Protein AF-A0A951LEP6-F1 (afdb_monomer_lite)

Structure (mmCIF, N/CA/C/O backbone):
data_AF-A0A951LEP6-F1
#
_entry.id   AF-A0A951LEP6-F1
#
loop_
_atom_site.group_PDB
_atom_site.id
_atom_site.type_symbol
_atom_site.label_atom_id
_atom_site.label_alt_id
_atom_site.label_comp_id
_atom_site.label_asym_id
_atom_site.label_entity_id
_atom_site.label_seq_id
_atom_site.pdbx_PDB_ins_code
_atom_site.Cartn_x
_atom_site.Cartn_y
_atom_site.Cartn_z
_atom_site.occupancy
_atom_site.B_iso_or_equiv
_atom_site.auth_seq_id
_atom_site.auth_comp_id
_atom_site.auth_asym_id
_atom_site.auth_atom_id
_atom_site.pdbx_PDB_model_num
ATOM 1 N N . MET A 1 1 ? -7.200 -1.752 -20.574 1.00 57.59 1 MET A N 1
ATOM 2 C CA . MET A 1 1 ? -7.277 -0.598 -19.655 1.00 57.59 1 MET A CA 1
ATOM 3 C C . MET A 1 1 ? -6.198 0.386 -20.087 1.00 57.59 1 MET A C 1
ATOM 5 O O . MET A 1 1 ? -5.139 -0.104 -20.465 1.00 57.59 1 MET A O 1
ATOM 9 N N . PRO A 1 2 ? -6.451 1.703 -20.174 1.00 60.91 2 PRO A N 1
ATOM 10 C CA . PRO A 1 2 ? -5.389 2.661 -20.482 1.00 60.91 2 PRO A CA 1
ATOM 11 C C . PRO A 1 2 ? -4.333 2.677 -19.358 1.00 60.91 2 PRO A C 1
ATOM 13 O O . PRO A 1 2 ? -4.680 2.357 -18.219 1.00 60.91 2 PRO A O 1
ATOM 16 N N . PRO A 1 3 ? -3.065 3.012 -19.661 1.00 64.25 3 PRO A N 1
ATOM 17 C CA . PRO A 1 3 ? -2.024 3.134 -18.645 1.00 64.25 3 PRO A CA 1
ATOM 18 C C . PRO A 1 3 ? -2.342 4.284 -17.671 1.00 64.25 3 PRO A C 1
ATOM 20 O O . PRO A 1 3 ? -2.915 5.294 -18.106 1.00 64.25 3 PRO A O 1
ATOM 23 N N . PRO A 1 4 ? -1.975 4.151 -16.382 1.00 72.12 4 PRO A N 1
ATOM 24 C CA . PRO A 1 4 ? -2.249 5.166 -15.370 1.00 72.12 4 PRO A CA 1
ATOM 25 C C . PRO A 1 4 ? -1.572 6.495 -15.725 1.00 72.12 4 PRO A C 1
ATOM 27 O O . PRO A 1 4 ? -0.408 6.530 -16.116 1.00 72.12 4 PRO A O 1
ATOM 30 N N . GLN A 1 5 ? -2.313 7.594 -15.598 1.00 76.19 5 GLN A N 1
ATOM 31 C CA . GLN A 1 5 ? -1.864 8.949 -15.940 1.00 76.19 5 GLN A CA 1
ATOM 32 C C . GLN A 1 5 ? -1.369 9.735 -14.717 1.00 76.19 5 GLN A C 1
ATOM 34 O O . GLN A 1 5 ? -0.787 10.810 -14.858 1.00 76.19 5 GLN A O 1
ATOM 39 N N . ASN A 1 6 ? -1.636 9.241 -13.504 1.00 79.75 6 ASN A N 1
ATOM 40 C CA . ASN A 1 6 ? -1.258 9.877 -12.243 1.00 79.75 6 ASN A CA 1
ATOM 41 C C . ASN A 1 6 ? -1.096 8.843 -11.111 1.00 79.75 6 ASN A C 1
ATOM 43 O O . ASN A 1 6 ? -1.504 7.690 -11.240 1.00 79.75 6 ASN A O 1
ATOM 47 N N . MET A 1 7 ? -0.522 9.279 -9.982 1.00 79.88 7 MET A N 1
ATOM 48 C CA . MET A 1 7 ? -0.243 8.430 -8.813 1.00 79.88 7 MET A CA 1
ATOM 49 C C . MET A 1 7 ? -1.488 7.720 -8.268 1.00 79.88 7 MET A C 1
ATOM 51 O O . MET A 1 7 ? -1.407 6.560 -7.880 1.00 79.88 7 MET A O 1
ATOM 55 N N . ARG A 1 8 ? -2.646 8.390 -8.247 1.00 82.38 8 ARG A N 1
ATOM 56 C CA . ARG A 1 8 ? -3.890 7.772 -7.772 1.00 82.38 8 ARG A CA 1
ATOM 57 C C . ARG A 1 8 ? -4.312 6.631 -8.688 1.00 82.38 8 ARG A C 1
ATOM 59 O O . ARG A 1 8 ? -4.572 5.541 -8.196 1.00 82.38 8 ARG A O 1
ATOM 66 N N . GLU A 1 9 ? -4.363 6.878 -9.994 1.00 81.25 9 GLU A N 1
ATOM 67 C CA . GLU A 1 9 ? -4.714 5.848 -10.974 1.00 81.25 9 GLU A CA 1
ATOM 68 C C . GLU A 1 9 ? -3.748 4.672 -10.911 1.00 81.25 9 GLU A C 1
A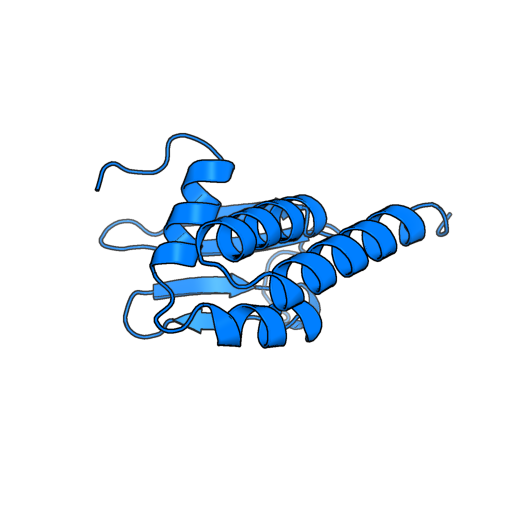TOM 70 O O . GLU A 1 9 ? -4.191 3.539 -10.995 1.00 81.25 9 GLU A O 1
ATOM 75 N N . LEU A 1 10 ? -2.454 4.925 -10.713 1.00 76.88 10 LEU A N 1
ATOM 76 C CA . LEU A 1 10 ? -1.448 3.881 -10.542 1.00 76.88 10 LEU A CA 1
ATOM 77 C C . LEU A 1 10 ? -1.743 3.001 -9.322 1.00 76.88 10 LEU A C 1
ATOM 79 O O . LEU A 1 10 ? -1.769 1.780 -9.438 1.00 76.88 10 LEU A O 1
ATOM 83 N N . VAL A 1 11 ? -1.977 3.616 -8.163 1.00 79.56 11 VAL A N 1
ATOM 84 C CA . VAL A 1 11 ? -2.260 2.887 -6.921 1.00 79.56 11 VAL A CA 1
ATOM 85 C C . VAL A 1 11 ? -3.558 2.093 -7.063 1.00 79.56 11 VAL A C 1
ATOM 87 O O . VAL A 1 11 ? -3.589 0.911 -6.744 1.00 79.56 11 VAL A O 1
ATOM 90 N N . GLU A 1 12 ? -4.615 2.696 -7.612 1.00 82.38 12 GLU A N 1
ATOM 91 C CA . GLU A 1 12 ? -5.875 1.996 -7.894 1.00 82.38 12 GLU A CA 1
ATOM 92 C C . GLU A 1 12 ? -5.688 0.861 -8.920 1.00 82.38 12 GLU A C 1
ATOM 94 O O . GLU A 1 12 ? -6.314 -0.190 -8.786 1.00 82.38 12 GLU A O 1
ATOM 99 N N . TYR A 1 13 ? -4.808 1.039 -9.910 1.00 79.31 13 TYR A N 1
ATOM 100 C CA . TYR A 1 13 ? -4.475 0.034 -10.923 1.00 79.31 13 TYR A CA 1
ATOM 101 C C . TYR A 1 13 ? -3.779 -1.179 -10.297 1.00 79.31 13 TYR A C 1
ATOM 103 O O . TYR A 1 13 ? -4.192 -2.312 -10.543 1.00 79.31 13 TYR A O 1
ATOM 111 N N . VAL A 1 14 ? -2.753 -0.948 -9.470 1.00 77.31 14 VAL A N 1
ATOM 112 C CA . VAL A 1 14 ? -2.042 -1.998 -8.722 1.00 77.31 14 VAL A CA 1
ATOM 113 C C . VAL A 1 14 ? -3.003 -2.688 -7.753 1.00 77.31 14 VAL A C 1
ATOM 115 O O . VAL A 1 14 ? -3.060 -3.916 -7.725 1.00 77.31 14 VAL A O 1
ATOM 118 N N . ILE A 1 15 ? -3.841 -1.919 -7.044 1.00 79.88 15 ILE A N 1
ATOM 119 C CA . ILE A 1 15 ? -4.832 -2.482 -6.124 1.00 79.88 15 ILE A CA 1
ATOM 120 C C . ILE A 1 15 ? -5.848 -3.369 -6.840 1.00 79.88 15 ILE A C 1
ATOM 122 O O . ILE A 1 15 ? -6.193 -4.445 -6.354 1.00 79.88 15 ILE A O 1
ATOM 126 N N . GLY A 1 16 ? -6.315 -2.938 -8.010 1.00 75.31 16 GLY A N 1
ATOM 127 C CA . GLY A 1 16 ? -7.257 -3.699 -8.823 1.00 75.31 16 GLY A CA 1
ATOM 128 C C . GLY A 1 16 ? -6.691 -5.017 -9.355 1.00 75.31 16 GLY A C 1
ATOM 129 O O . GLY A 1 16 ? -7.469 -5.902 -9.707 1.00 75.31 16 GLY A O 1
ATOM 130 N N . ALA A 1 17 ? -5.364 -5.169 -9.402 1.00 74.69 17 ALA A N 1
ATOM 131 C CA . ALA A 1 17 ? -4.711 -6.412 -9.798 1.00 74.69 17 ALA A CA 1
ATOM 132 C C . ALA A 1 17 ? -4.711 -7.466 -8.676 1.00 74.69 17 ALA A C 1
ATOM 134 O O . ALA A 1 17 ? -4.436 -8.633 -8.944 1.00 74.69 17 ALA A O 1
ATOM 135 N N . TRP A 1 18 ? -5.025 -7.096 -7.431 1.00 76.88 18 TRP A N 1
ATOM 136 C CA . TRP A 1 18 ? -5.054 -8.017 -6.297 1.00 76.88 18 TRP A CA 1
ATOM 137 C C . TRP A 1 18 ? -6.363 -8.811 -6.224 1.00 76.88 18 TRP A C 1
ATOM 139 O O . TRP A 1 18 ? -7.463 -8.265 -6.289 1.00 76.88 18 TRP A O 1
ATOM 149 N N . SER A 1 19 ? -6.245 -10.133 -6.073 1.00 69.06 19 SER A N 1
ATOM 150 C CA . SER A 1 19 ? -7.377 -11.066 -6.154 1.00 69.06 19 SER A CA 1
ATOM 151 C C . SER A 1 19 ? -8.355 -10.943 -4.979 1.00 69.06 19 SER A C 1
ATOM 153 O O . SER A 1 19 ? -9.543 -11.239 -5.134 1.00 69.06 19 SER A O 1
ATOM 155 N N . ARG A 1 20 ? -7.883 -10.508 -3.801 1.00 78.38 20 ARG A N 1
ATOM 156 C CA . ARG A 1 20 ? -8.688 -10.399 -2.575 1.00 78.38 20 ARG A CA 1
ATOM 157 C C . ARG A 1 20 ? -8.359 -9.120 -1.813 1.00 78.38 20 ARG A C 1
ATOM 159 O O . ARG A 1 20 ? -7.424 -9.072 -1.024 1.00 78.38 20 ARG A O 1
ATOM 166 N N . LEU A 1 21 ? -9.196 -8.097 -1.997 1.00 79.25 21 LEU A N 1
ATOM 167 C CA . LEU A 1 21 ? -9.019 -6.787 -1.358 1.00 79.25 21 LEU A CA 1
ATOM 168 C C . LEU A 1 21 ? -8.893 -6.862 0.173 1.00 79.25 21 LEU A C 1
ATOM 170 O O . LEU A 1 21 ? -8.153 -6.083 0.756 1.00 79.25 21 LEU A O 1
ATOM 174 N N . SER A 1 22 ? -9.579 -7.797 0.834 1.00 75.12 22 SER A N 1
ATOM 175 C CA . SER A 1 22 ? -9.504 -7.941 2.293 1.00 75.12 22 SER A CA 1
ATOM 176 C C . SER A 1 22 ? -8.110 -8.317 2.801 1.00 75.12 22 SER A C 1
ATOM 178 O O . SER A 1 22 ? -7.733 -7.882 3.881 1.00 75.12 22 SER A O 1
ATOM 180 N N . GLU A 1 23 ? -7.341 -9.093 2.033 1.00 80.06 23 GLU A N 1
ATOM 181 C CA . GLU A 1 23 ? -5.999 -9.535 2.445 1.00 80.06 23 GLU A CA 1
ATOM 182 C C . GLU A 1 23 ? -5.008 -8.361 2.452 1.00 80.06 23 GLU A C 1
ATOM 184 O O . GLU A 1 23 ? -4.080 -8.320 3.251 1.00 80.06 23 GLU A O 1
ATOM 189 N N . LEU A 1 24 ? -5.258 -7.330 1.641 1.00 80.31 24 LEU A N 1
ATOM 190 C CA . LEU A 1 24 ? -4.416 -6.133 1.573 1.00 80.31 24 LEU A CA 1
ATOM 191 C C . LEU A 1 24 ? -4.399 -5.325 2.861 1.00 80.31 24 LEU A C 1
ATOM 193 O O . LEU A 1 24 ? -3.405 -4.663 3.144 1.00 80.31 24 LEU A O 1
ATOM 197 N N . ALA A 1 25 ? -5.486 -5.364 3.632 1.00 80.75 25 ALA A N 1
ATOM 198 C CA . ALA A 1 25 ? -5.522 -4.704 4.928 1.00 80.75 25 ALA A CA 1
ATOM 199 C C . ALA A 1 25 ? -4.511 -5.352 5.885 1.00 80.75 25 ALA A C 1
ATOM 201 O O . ALA A 1 25 ? -3.795 -4.642 6.586 1.00 80.75 25 ALA A O 1
ATOM 202 N N . GLU A 1 26 ? -4.400 -6.682 5.858 1.00 83.31 26 GLU A N 1
ATOM 203 C CA . GLU A 1 26 ? -3.453 -7.433 6.685 1.00 83.31 26 GLU A CA 1
ATOM 204 C C . GLU A 1 26 ? -2.005 -7.126 6.280 1.00 83.31 26 GLU A C 1
ATOM 206 O O . GLU A 1 26 ? -1.187 -6.811 7.143 1.00 83.31 26 GLU A O 1
ATOM 211 N N . PHE A 1 27 ? -1.697 -7.112 4.977 1.00 82.81 27 PHE A N 1
ATOM 212 C CA . PHE A 1 27 ? -0.356 -6.761 4.487 1.00 82.81 27 PHE A CA 1
ATOM 213 C C . PHE A 1 27 ? 0.027 -5.313 4.803 1.00 82.81 27 PHE A C 1
ATOM 215 O O . PHE A 1 27 ? 1.134 -5.054 5.279 1.00 82.81 27 PHE A O 1
ATOM 222 N N . ALA A 1 28 ? -0.904 -4.373 4.616 1.00 83.25 28 ALA A N 1
ATOM 223 C CA . ALA A 1 28 ? -0.671 -2.969 4.925 1.00 83.25 28 ALA A CA 1
ATOM 224 C C . ALA A 1 28 ? -0.442 -2.737 6.428 1.00 83.25 28 ALA A C 1
ATOM 226 O O . ALA A 1 28 ? 0.439 -1.964 6.800 1.00 83.25 28 ALA A O 1
ATOM 227 N N . GLN A 1 29 ? -1.178 -3.435 7.301 1.00 83.12 29 GLN A N 1
ATOM 228 C CA . GLN A 1 29 ? -0.937 -3.392 8.748 1.00 83.12 29 GLN A CA 1
ATOM 229 C C . GLN A 1 29 ? 0.400 -4.020 9.137 1.00 83.12 29 GLN A C 1
ATOM 231 O O . GLN A 1 29 ? 1.085 -3.512 10.025 1.00 83.12 29 GLN A O 1
ATOM 236 N N . ALA A 1 30 ? 0.769 -5.118 8.480 1.00 84.62 30 ALA A N 1
ATOM 237 C CA . ALA A 1 30 ? 2.026 -5.806 8.722 1.00 84.62 30 ALA A CA 1
ATOM 238 C C . ALA A 1 30 ? 3.240 -5.017 8.199 1.00 84.62 30 ALA A C 1
ATOM 240 O O . ALA A 1 30 ? 4.360 -5.324 8.596 1.00 84.62 30 ALA A O 1
ATOM 241 N N . ARG A 1 31 ? 3.022 -3.992 7.354 1.00 82.50 31 ARG A N 1
ATOM 242 C CA . ARG A 1 31 ? 4.066 -3.215 6.659 1.00 82.50 31 ARG A CA 1
ATOM 243 C C . ARG A 1 31 ? 5.066 -4.126 5.950 1.00 82.50 31 ARG A C 1
ATOM 245 O O . ARG A 1 31 ? 6.273 -3.906 6.014 1.00 82.50 31 ARG A O 1
ATOM 252 N N . HIS A 1 32 ? 4.522 -5.157 5.313 1.00 80.50 32 HIS A N 1
ATOM 253 C CA . HIS A 1 32 ? 5.274 -6.134 4.550 1.00 80.50 32 HIS A CA 1
ATOM 254 C C . HIS A 1 32 ? 4.853 -6.104 3.090 1.00 80.50 32 HIS A C 1
ATOM 256 O O . HIS A 1 32 ? 3.691 -5.858 2.751 1.00 80.50 32 HIS A O 1
ATOM 262 N N . GLY A 1 33 ? 5.831 -6.363 2.234 1.00 75.06 33 GLY A N 1
ATOM 263 C CA . GLY A 1 33 ? 5.675 -6.444 0.804 1.00 75.06 33 GLY A CA 1
ATOM 264 C C . GLY A 1 33 ? 4.656 -7.510 0.437 1.00 75.06 33 GLY A C 1
ATOM 265 O O . GLY A 1 33 ? 4.570 -8.574 1.056 1.00 75.06 33 GLY A O 1
ATOM 266 N N . TYR A 1 34 ? 3.872 -7.202 -0.585 1.00 73.12 34 TYR A N 1
ATOM 267 C CA . TYR A 1 34 ? 2.900 -8.127 -1.135 1.00 73.12 34 TYR A CA 1
ATOM 268 C C . TYR A 1 34 ? 3.026 -8.135 -2.647 1.00 73.12 34 TYR A C 1
ATOM 270 O O . TYR A 1 34 ? 2.903 -7.099 -3.303 1.00 73.12 34 TYR A O 1
ATOM 278 N N . GLU A 1 35 ? 3.269 -9.322 -3.185 1.00 73.81 35 GLU A N 1
ATOM 279 C CA . GLU A 1 35 ? 3.383 -9.573 -4.610 1.00 73.81 35 GLU A CA 1
ATOM 280 C C . GLU A 1 35 ? 2.192 -10.414 -5.060 1.00 73.81 35 GLU A C 1
ATOM 282 O O . GLU A 1 35 ? 1.913 -11.476 -4.502 1.00 73.81 35 GLU A O 1
ATOM 287 N N . ASN A 1 36 ? 1.514 -9.968 -6.116 1.00 66.38 36 ASN A N 1
ATOM 288 C CA . ASN A 1 36 ? 0.664 -10.850 -6.892 1.00 66.38 36 ASN A CA 1
ATOM 289 C C . ASN A 1 36 ? 1.475 -11.491 -8.015 1.00 66.38 36 ASN A C 1
ATOM 291 O O . ASN A 1 36 ? 1.647 -10.916 -9.095 1.00 66.38 36 ASN A O 1
ATOM 295 N N . SER A 1 37 ? 1.927 -12.712 -7.743 1.00 58.78 37 SER A N 1
ATOM 296 C CA . SER A 1 37 ? 2.779 -13.512 -8.622 1.00 58.78 37 SER A CA 1
ATOM 297 C C . SER A 1 37 ? 2.128 -13.843 -9.971 1.00 58.78 37 SER A C 1
ATOM 299 O O . SER A 1 37 ? 2.836 -14.109 -10.938 1.00 58.78 37 SER A O 1
ATOM 301 N N . ASP A 1 38 ? 0.793 -13.815 -10.064 1.00 59.19 38 ASP A N 1
ATOM 302 C CA . ASP A 1 38 ? 0.075 -14.159 -11.299 1.00 59.19 38 ASP A CA 1
ATOM 303 C C . ASP A 1 38 ? 0.135 -13.044 -12.352 1.00 59.19 38 ASP A C 1
ATOM 305 O O . ASP A 1 38 ? -0.082 -13.285 -13.541 1.00 59.19 38 ASP A O 1
ATOM 309 N N . VAL A 1 39 ? 0.396 -11.808 -11.924 1.00 62.22 39 VAL A N 1
ATOM 310 C CA . VAL A 1 39 ? 0.265 -10.615 -12.771 1.00 62.22 39 VAL A CA 1
ATOM 311 C C . VAL A 1 39 ? 1.456 -9.656 -12.668 1.00 62.22 39 VAL A C 1
ATOM 313 O O . VAL A 1 39 ? 1.524 -8.717 -13.456 1.00 62.22 39 VAL A O 1
ATOM 316 N N . GLY A 1 40 ? 2.406 -9.902 -11.756 1.00 72.81 40 GLY A N 1
ATOM 317 C CA . GLY A 1 40 ? 3.641 -9.121 -11.626 1.00 72.81 40 GLY A CA 1
ATOM 318 C C . GLY A 1 40 ? 3.423 -7.720 -11.051 1.00 72.81 40 GLY A C 1
ATOM 319 O O . GLY A 1 40 ? 4.093 -6.781 -11.472 1.00 72.81 40 GLY A O 1
ATOM 320 N N . TYR A 1 41 ? 2.456 -7.571 -10.139 1.00 81.50 41 TYR A N 1
ATOM 321 C CA . TYR A 1 41 ? 2.146 -6.315 -9.446 1.00 81.50 41 TYR A CA 1
ATOM 322 C C . TYR A 1 41 ? 2.361 -6.468 -7.948 1.00 81.50 41 TYR A C 1
ATOM 324 O O . TYR A 1 41 ? 1.991 -7.494 -7.374 1.00 81.50 41 TYR A O 1
ATOM 332 N N . GLY A 1 42 ? 2.870 -5.428 -7.297 1.00 84.94 42 GLY A N 1
ATOM 333 C CA . GLY A 1 42 ? 3.072 -5.481 -5.861 1.00 84.94 42 GLY A CA 1
ATOM 334 C C . GLY A 1 42 ? 3.479 -4.170 -5.215 1.00 84.94 42 GLY A C 1
ATOM 335 O O . GLY A 1 42 ? 3.584 -3.122 -5.856 1.00 84.94 42 GLY A O 1
ATOM 336 N N . ALA A 1 43 ? 3.685 -4.270 -3.907 1.00 87.06 43 ALA A N 1
ATOM 337 C CA . ALA A 1 43 ? 4.241 -3.223 -3.070 1.00 87.06 43 ALA A CA 1
ATOM 338 C C . ALA A 1 43 ? 5.462 -3.764 -2.318 1.00 87.06 43 ALA A C 1
ATOM 340 O O . ALA A 1 43 ? 5.442 -4.911 -1.871 1.00 87.06 43 ALA A O 1
ATOM 341 N N . ILE A 1 44 ? 6.497 -2.942 -2.157 1.00 88.44 44 ILE A N 1
ATOM 342 C CA . ILE A 1 44 ? 7.689 -3.241 -1.355 1.00 88.44 44 ILE A CA 1
ATOM 343 C C . ILE A 1 44 ? 7.774 -2.206 -0.237 1.00 88.44 44 ILE A C 1
ATOM 345 O O . ILE A 1 44 ? 7.762 -0.997 -0.493 1.00 88.44 44 ILE A O 1
ATOM 349 N N . TYR A 1 45 ? 7.853 -2.686 1.003 1.00 88.62 45 TYR A N 1
ATOM 350 C CA . TYR A 1 45 ? 8.114 -1.853 2.172 1.00 88.62 45 TYR A CA 1
ATOM 351 C C . TYR A 1 45 ? 9.617 -1.807 2.472 1.00 88.62 45 TYR A C 1
ATOM 353 O O . TYR A 1 45 ? 10.347 -2.723 2.092 1.00 88.62 45 TYR A O 1
ATOM 361 N N . PRO A 1 46 ? 10.106 -0.778 3.195 1.00 86.50 46 PRO A N 1
ATOM 362 C CA . PRO A 1 46 ? 11.534 -0.646 3.489 1.00 86.50 46 PRO A CA 1
ATOM 363 C C . PRO A 1 46 ? 12.141 -1.868 4.188 1.00 86.50 46 PRO A C 1
ATOM 365 O O . PRO A 1 46 ? 13.317 -2.162 4.004 1.00 86.50 46 PRO A O 1
ATOM 368 N N . ALA A 1 47 ? 11.341 -2.577 4.989 1.00 83.19 47 ALA A N 1
ATOM 369 C CA . ALA A 1 47 ? 11.773 -3.765 5.717 1.00 83.19 47 ALA A CA 1
ATOM 370 C C . ALA A 1 47 ? 12.027 -4.985 4.815 1.00 83.19 47 ALA A C 1
ATOM 372 O O . ALA A 1 47 ? 12.699 -5.917 5.249 1.00 83.19 47 ALA A O 1
ATOM 373 N N . ASP A 1 48 ? 11.504 -4.979 3.588 1.00 85.38 48 ASP A N 1
ATOM 374 C CA . ASP A 1 48 ? 11.609 -6.098 2.648 1.00 85.38 48 ASP A CA 1
ATOM 375 C C . ASP A 1 48 ? 12.656 -5.860 1.549 1.00 85.38 48 ASP A C 1
ATOM 377 O O . ASP A 1 48 ? 12.863 -6.732 0.702 1.00 85.38 48 ASP A O 1
ATOM 381 N N . LEU A 1 49 ? 13.335 -4.704 1.576 1.00 84.25 49 LEU A N 1
ATOM 382 C CA . LEU A 1 49 ? 14.459 -4.413 0.688 1.00 84.25 49 LEU A CA 1
ATOM 383 C C . LEU A 1 49 ? 15.623 -5.375 0.953 1.00 84.25 49 LEU A C 1
ATOM 385 O O . LEU A 1 49 ? 15.998 -5.649 2.097 1.00 84.25 49 LEU A O 1
ATOM 389 N N . GLN A 1 50 ? 16.221 -5.869 -0.123 1.00 85.06 50 GLN A N 1
ATOM 390 C CA . GLN A 1 50 ? 17.452 -6.643 -0.098 1.00 85.06 50 GLN A CA 1
ATOM 391 C C . GLN A 1 50 ? 18.669 -5.724 0.106 1.00 85.06 50 GLN A C 1
ATOM 393 O O . GLN A 1 50 ? 18.613 -4.533 -0.197 1.00 85.06 50 GLN A O 1
ATOM 398 N N . PRO A 1 51 ? 19.812 -6.253 0.583 1.00 82.06 51 PRO A N 1
ATOM 399 C CA . PRO A 1 51 ? 21.013 -5.447 0.829 1.00 82.06 51 PRO A CA 1
ATOM 400 C C . PRO A 1 51 ? 21.567 -4.702 -0.393 1.00 82.06 51 PRO A C 1
ATOM 402 O O . PRO A 1 51 ? 22.278 -3.714 -0.220 1.00 82.06 51 PRO A O 1
ATOM 405 N N . ASP A 1 52 ? 21.271 -5.195 -1.597 1.00 85.44 52 ASP A N 1
ATOM 406 C CA . ASP A 1 52 ? 21.734 -4.623 -2.865 1.00 85.44 52 ASP A CA 1
ATOM 407 C C . ASP A 1 52 ? 20.707 -3.667 -3.503 1.00 85.44 52 ASP A C 1
ATOM 409 O O . ASP A 1 52 ? 20.996 -3.080 -4.548 1.00 85.44 52 ASP A O 1
ATOM 413 N N . ASP A 1 53 ? 19.527 -3.498 -2.893 1.00 84.94 53 ASP A N 1
ATOM 414 C CA . ASP A 1 53 ? 18.495 -2.594 -3.397 1.00 84.94 53 ASP A CA 1
ATOM 415 C C . ASP A 1 53 ? 18.850 -1.128 -3.117 1.00 84.94 53 ASP A C 1
ATOM 417 O O . ASP A 1 53 ? 19.547 -0.788 -2.152 1.00 84.94 53 ASP A O 1
ATOM 421 N N . GLU A 1 54 ? 18.343 -0.227 -3.962 1.00 84.00 54 GLU A N 1
ATOM 422 C CA . GLU A 1 54 ? 18.498 1.203 -3.718 1.00 84.00 54 GLU A CA 1
ATOM 423 C C . GLU A 1 54 ? 17.783 1.609 -2.417 1.00 84.00 54 GLU A C 1
ATOM 425 O O . GLU A 1 54 ? 16.656 1.179 -2.151 1.00 84.00 54 GLU A O 1
ATOM 430 N N . PRO A 1 55 ? 18.411 2.460 -1.583 1.00 84.75 55 PRO A N 1
ATOM 431 C CA . PRO A 1 55 ? 17.805 2.890 -0.336 1.00 84.75 55 PRO A CA 1
ATOM 432 C C . PRO A 1 55 ? 16.531 3.691 -0.612 1.00 84.75 55 PRO A C 1
ATOM 434 O O . PRO A 1 55 ? 16.549 4.727 -1.279 1.00 84.75 55 PRO A O 1
ATOM 437 N N . MET A 1 56 ? 15.423 3.231 -0.039 1.00 86.62 56 MET A N 1
ATOM 438 C CA . MET A 1 56 ? 14.140 3.914 -0.127 1.00 86.62 56 MET A CA 1
ATOM 439 C C . MET A 1 56 ? 14.048 5.051 0.905 1.00 86.62 56 MET A C 1
ATOM 441 O O . MET A 1 56 ? 14.470 4.867 2.052 1.00 86.62 56 MET A O 1
ATOM 445 N N . PRO A 1 57 ? 13.478 6.220 0.547 1.00 89.19 57 PRO A N 1
ATOM 446 C CA . PRO A 1 57 ? 13.221 7.282 1.510 1.00 89.19 57 PRO A CA 1
ATOM 447 C C . PRO A 1 57 ? 12.351 6.803 2.674 1.00 89.19 57 PRO A C 1
ATOM 449 O O . PRO A 1 57 ? 11.414 6.022 2.498 1.00 89.19 57 PRO A O 1
ATOM 452 N N . GLU A 1 58 ? 12.636 7.309 3.872 1.00 87.12 58 GLU A N 1
ATOM 453 C CA . GLU A 1 58 ? 11.848 6.981 5.057 1.00 87.12 58 GLU A CA 1
ATOM 454 C C . GLU A 1 58 ? 10.367 7.344 4.858 1.00 87.12 58 GLU A C 1
ATOM 456 O O . GLU A 1 58 ? 10.028 8.365 4.256 1.00 87.12 58 GLU A O 1
ATOM 461 N N . GLY A 1 59 ? 9.473 6.475 5.338 1.00 89.56 59 GLY A N 1
ATOM 462 C CA . GLY A 1 59 ? 8.027 6.658 5.198 1.00 89.56 59 GLY A CA 1
ATOM 463 C C . GLY A 1 59 ? 7.514 6.526 3.763 1.00 89.56 59 GLY A C 1
ATOM 464 O O . GLY A 1 59 ? 6.412 6.994 3.469 1.00 89.56 59 GLY A O 1
ATOM 465 N N . SER A 1 60 ? 8.297 5.921 2.869 1.00 92.12 60 SER A N 1
ATOM 466 C CA . SER A 1 60 ? 7.893 5.620 1.496 1.00 92.12 60 SER A CA 1
ATOM 467 C C . SER A 1 60 ? 7.733 4.119 1.272 1.00 92.12 60 SER A C 1
ATOM 469 O O . SER A 1 60 ? 8.261 3.301 2.025 1.00 92.12 60 SER A O 1
ATOM 471 N N . ILE A 1 61 ? 6.984 3.782 0.226 1.00 91.19 61 ILE A N 1
ATOM 472 C CA . ILE A 1 61 ? 6.860 2.433 -0.318 1.00 91.19 61 ILE A CA 1
ATOM 473 C C . ILE A 1 61 ? 7.122 2.470 -1.822 1.00 91.19 61 ILE A C 1
ATOM 475 O O . ILE A 1 61 ? 6.892 3.493 -2.478 1.00 91.19 61 ILE A O 1
ATOM 479 N N . ILE A 1 62 ? 7.535 1.337 -2.377 1.00 90.44 62 ILE A N 1
ATOM 480 C CA . ILE A 1 62 ? 7.620 1.143 -3.821 1.00 90.44 62 ILE A CA 1
ATOM 481 C C . ILE A 1 62 ? 6.373 0.399 -4.285 1.00 90.44 62 ILE A C 1
ATOM 483 O O . ILE A 1 62 ? 6.053 -0.661 -3.758 1.00 90.44 62 ILE A O 1
ATOM 487 N N . LEU A 1 63 ? 5.685 0.937 -5.288 1.00 88.12 63 LEU A N 1
ATOM 488 C CA . LEU A 1 63 ? 4.666 0.223 -6.048 1.00 88.12 63 LEU A CA 1
ATOM 489 C C . LEU A 1 63 ? 5.230 -0.169 -7.404 1.00 88.12 63 LEU A C 1
ATOM 491 O O . LEU A 1 63 ? 5.745 0.687 -8.125 1.00 88.12 63 LEU A O 1
ATOM 495 N N . TYR A 1 64 ? 5.072 -1.433 -7.776 1.00 86.19 64 TYR A N 1
ATOM 496 C CA . TYR A 1 64 ? 5.533 -1.942 -9.060 1.00 86.19 64 TYR A CA 1
ATOM 497 C C . TYR A 1 64 ? 4.454 -2.746 -9.778 1.00 86.19 64 TYR A C 1
ATOM 499 O O . TYR A 1 64 ? 3.478 -3.218 -9.184 1.00 86.19 64 TYR A O 1
ATOM 507 N N . GLY A 1 65 ? 4.617 -2.875 -11.089 1.00 80.38 65 GLY A N 1
ATOM 508 C CA . GLY A 1 65 ? 3.653 -3.551 -11.940 1.00 80.38 65 GLY A CA 1
ATOM 509 C C . GLY A 1 65 ? 4.118 -3.686 -13.376 1.00 80.38 65 GLY A C 1
ATOM 510 O O . GLY A 1 65 ? 4.907 -2.878 -13.857 1.00 80.38 65 GLY A O 1
ATOM 511 N N . GLY A 1 66 ? 3.590 -4.668 -14.104 1.00 71.94 66 GLY A N 1
ATOM 512 C CA . GLY A 1 66 ? 3.838 -4.734 -15.540 1.00 71.94 66 GLY A CA 1
ATOM 513 C C . GLY A 1 66 ? 3.139 -5.876 -16.265 1.00 71.94 66 GLY A C 1
ATOM 514 O O . GLY A 1 66 ? 3.451 -7.041 -16.056 1.00 71.94 66 GLY A O 1
ATOM 515 N N . PHE A 1 67 ? 2.274 -5.524 -17.222 1.00 59.62 67 PHE A N 1
ATOM 516 C CA . PHE A 1 67 ? 1.803 -6.422 -18.284 1.00 59.62 67 PHE A CA 1
ATOM 517 C C . PHE A 1 67 ? 2.349 -5.910 -19.628 1.00 59.62 67 PHE A C 1
ATOM 519 O O . PHE A 1 67 ? 1.650 -5.253 -20.397 1.00 59.62 6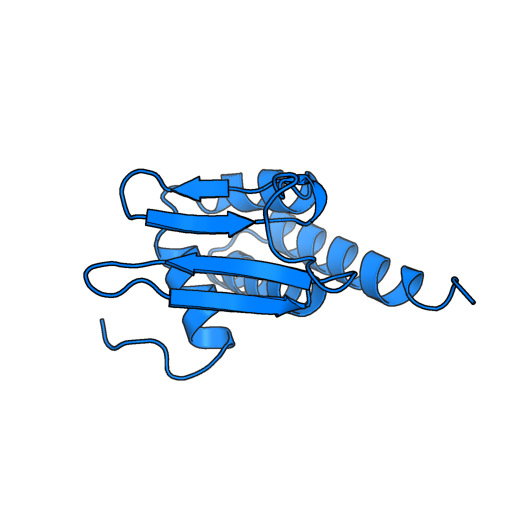7 PHE A O 1
ATOM 526 N N . GLY A 1 68 ? 3.640 -6.148 -19.879 1.00 64.06 68 GLY A N 1
ATOM 527 C CA . GLY A 1 68 ? 4.344 -5.740 -21.104 1.00 64.06 68 GLY A CA 1
ATOM 528 C C . GLY A 1 68 ? 5.530 -4.809 -20.849 1.00 64.06 68 GLY A C 1
ATOM 529 O O . GLY A 1 68 ? 6.648 -5.153 -21.217 1.00 64.06 68 GLY A O 1
ATOM 530 N N . GLU A 1 69 ? 5.309 -3.679 -20.175 1.00 71.69 69 GLU A N 1
ATOM 531 C CA . GLU A 1 69 ? 6.377 -2.792 -19.690 1.00 71.69 69 GLU A CA 1
ATOM 532 C C . GLU A 1 69 ? 6.319 -2.720 -18.163 1.00 71.69 69 GLU A C 1
ATOM 534 O O . GLU A 1 69 ? 5.252 -2.486 -17.589 1.00 71.69 69 GLU A O 1
ATOM 539 N N . TYR A 1 70 ? 7.461 -2.976 -17.522 1.00 80.69 70 TYR A N 1
ATOM 540 C CA . TYR A 1 70 ? 7.618 -2.880 -16.075 1.00 80.69 70 TYR A CA 1
ATOM 541 C C . TYR A 1 70 ? 7.694 -1.413 -15.664 1.00 80.69 70 TYR A C 1
ATOM 543 O O . TYR A 1 70 ? 8.411 -0.622 -16.281 1.00 80.69 70 TYR A O 1
ATOM 551 N N . PHE A 1 71 ? 6.971 -1.064 -14.610 1.00 79.88 71 PHE A N 1
ATOM 552 C CA . PHE A 1 71 ? 7.045 0.233 -13.970 1.00 79.88 71 PHE A CA 1
ATOM 553 C C . PHE A 1 71 ? 7.239 0.074 -12.467 1.00 79.88 71 PHE A C 1
ATOM 555 O O . PHE A 1 71 ? 6.783 -0.897 -11.863 1.00 79.88 71 PHE A O 1
ATOM 562 N N . GLU A 1 72 ? 7.866 1.082 -11.874 1.00 86.06 72 GLU A N 1
ATOM 563 C CA . GLU A 1 72 ? 8.158 1.157 -10.452 1.00 86.06 72 GLU A CA 1
ATOM 564 C C . GLU A 1 72 ? 8.069 2.613 -9.994 1.00 86.06 72 GLU A C 1
ATOM 566 O O . GLU A 1 72 ? 8.578 3.515 -10.664 1.00 86.06 72 GLU A O 1
ATOM 571 N N . PHE A 1 73 ? 7.390 2.853 -8.875 1.00 85.75 73 PHE A N 1
ATOM 572 C CA . PHE A 1 73 ? 7.186 4.188 -8.331 1.00 85.75 73 PHE A CA 1
ATOM 573 C C . PHE A 1 73 ? 7.351 4.196 -6.821 1.00 85.75 73 PHE A C 1
ATOM 575 O O . PHE A 1 73 ? 6.662 3.473 -6.105 1.00 85.75 73 PHE A O 1
ATOM 582 N N . CYS A 1 74 ? 8.199 5.098 -6.343 1.00 90.75 74 CYS A N 1
ATOM 583 C CA . CYS A 1 74 ? 8.312 5.417 -4.930 1.00 90.75 74 CYS A CA 1
ATOM 584 C C . CYS A 1 74 ? 7.265 6.476 -4.554 1.00 90.75 74 CYS A C 1
ATOM 586 O O . CYS A 1 74 ? 7.213 7.550 -5.161 1.00 90.75 74 CYS A O 1
ATOM 588 N N . ILE A 1 75 ? 6.418 6.171 -3.573 1.00 91.44 75 ILE A N 1
ATOM 589 C CA . ILE A 1 75 ? 5.362 7.061 -3.073 1.00 91.44 75 ILE A CA 1
ATOM 590 C C . ILE A 1 75 ? 5.365 7.083 -1.546 1.00 91.44 75 ILE A C 1
ATOM 592 O O . ILE A 1 75 ? 5.860 6.151 -0.915 1.00 91.44 75 ILE A O 1
ATOM 596 N N . SER A 1 76 ? 4.773 8.110 -0.927 1.00 92.94 76 SER A N 1
ATOM 597 C CA . SER A 1 76 ? 4.644 8.109 0.533 1.00 92.94 76 SER A CA 1
ATOM 598 C C . SER A 1 76 ? 3.691 7.002 0.995 1.00 92.94 76 SER A C 1
ATOM 600 O O . SER A 1 76 ? 2.616 6.804 0.420 1.00 92.94 76 SER A O 1
ATOM 602 N N . GLU A 1 77 ? 4.061 6.317 2.076 1.00 92.44 77 GLU A N 1
ATOM 603 C CA . GLU A 1 77 ? 3.252 5.269 2.704 1.00 92.44 77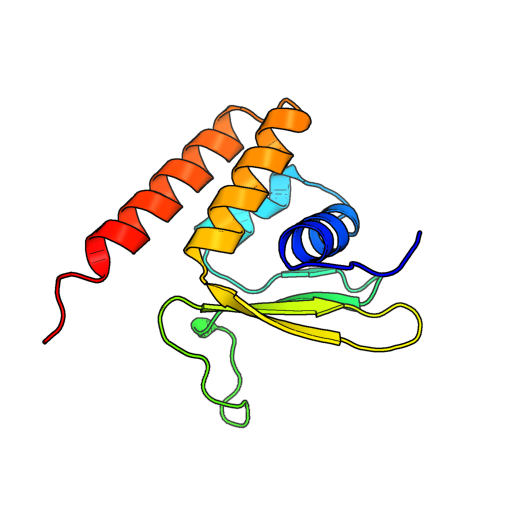 GLU A CA 1
ATOM 604 C C . GLU A 1 77 ? 1.884 5.821 3.128 1.00 92.44 77 GLU A C 1
ATOM 606 O O . GLU A 1 77 ? 0.855 5.187 2.925 1.00 92.44 77 GLU A O 1
ATOM 611 N N . THR A 1 78 ? 1.844 7.060 3.620 1.00 94.12 78 THR A N 1
ATOM 612 C CA . THR A 1 78 ? 0.596 7.757 3.964 1.00 94.12 78 THR A CA 1
ATOM 613 C C . THR A 1 78 ? -0.324 7.960 2.758 1.00 94.12 78 THR A C 1
ATOM 615 O O . THR A 1 78 ? -1.519 7.688 2.853 1.00 94.12 78 THR A O 1
ATOM 618 N N . SER A 1 79 ? 0.217 8.356 1.598 1.00 92.50 79 SER A N 1
ATOM 619 C CA . SER A 1 79 ? -0.576 8.529 0.371 1.00 92.50 79 SER A CA 1
ATOM 620 C C . SER A 1 79 ? -1.140 7.196 -0.106 1.00 92.50 79 SER A C 1
ATOM 622 O O . SER A 1 79 ? -2.296 7.126 -0.523 1.00 92.50 79 SER A O 1
ATOM 624 N N . TYR A 1 80 ? -0.338 6.133 -0.024 1.00 91.50 80 TYR A N 1
ATOM 625 C CA . TYR A 1 80 ? -0.789 4.782 -0.330 1.00 91.50 80 TYR A CA 1
ATOM 626 C C . TYR A 1 80 ? -1.948 4.348 0.574 1.00 91.50 80 TYR A C 1
ATOM 628 O O . TYR A 1 80 ? -2.994 3.943 0.068 1.00 91.50 80 TYR A O 1
ATOM 636 N N . LEU A 1 81 ? -1.791 4.482 1.894 1.00 92.12 81 LEU A N 1
ATOM 637 C CA . LEU A 1 81 ? -2.804 4.094 2.878 1.00 92.12 81 LEU A CA 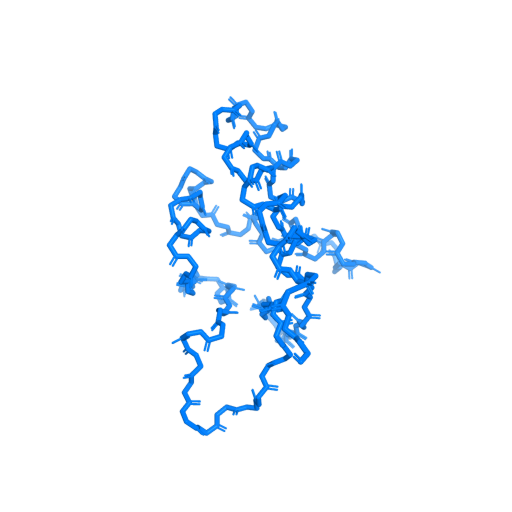1
ATOM 638 C C . LEU A 1 81 ? -4.104 4.890 2.715 1.00 92.12 81 LEU A C 1
ATOM 640 O O . LEU A 1 81 ? -5.190 4.314 2.795 1.00 92.12 81 LEU A O 1
ATOM 644 N N . ASP A 1 82 ? -4.014 6.189 2.429 1.00 93.50 82 ASP A N 1
ATOM 645 C CA . ASP A 1 82 ? -5.184 7.035 2.187 1.00 93.50 82 ASP A CA 1
ATOM 646 C C . ASP A 1 82 ? -5.960 6.581 0.938 1.00 93.50 82 ASP A C 1
ATOM 648 O O . ASP A 1 82 ? -7.192 6.481 0.968 1.00 93.50 82 ASP A O 1
ATOM 652 N N . ILE A 1 83 ? -5.252 6.250 -0.150 1.00 92.44 83 ILE A N 1
ATOM 653 C CA . ILE A 1 83 ? -5.871 5.724 -1.375 1.00 92.44 83 ILE A CA 1
ATOM 654 C C . ILE A 1 83 ? -6.464 4.333 -1.119 1.00 92.44 83 ILE A C 1
ATOM 656 O O . ILE A 1 83 ? -7.605 4.076 -1.508 1.00 92.44 83 ILE A O 1
ATOM 660 N N . LEU A 1 84 ? -5.751 3.453 -0.414 1.00 90.12 84 LEU A N 1
ATOM 661 C CA . LEU A 1 84 ? -6.231 2.116 -0.065 1.00 90.12 84 LEU A CA 1
ATOM 662 C C . LEU A 1 84 ? -7.512 2.184 0.786 1.00 90.12 84 LEU A C 1
ATOM 664 O O . LEU A 1 84 ? -8.484 1.476 0.513 1.00 90.12 84 LEU A O 1
ATOM 668 N N . ALA A 1 85 ? -7.578 3.115 1.742 1.00 93.12 85 ALA A N 1
ATOM 669 C CA . ALA A 1 85 ? -8.778 3.376 2.533 1.00 93.12 85 ALA A CA 1
ATOM 670 C C . ALA A 1 85 ? -9.970 3.841 1.680 1.00 93.12 85 ALA A C 1
ATOM 672 O O . ALA A 1 85 ? -11.125 3.517 1.978 1.00 93.12 85 ALA A O 1
ATOM 673 N N . GLU A 1 86 ? -9.731 4.638 0.636 1.00 92.69 86 GLU A N 1
ATOM 674 C CA . GLU A 1 86 ? -10.782 5.010 -0.313 1.00 92.69 86 GLU A CA 1
ATOM 675 C C . GLU A 1 86 ? -11.265 3.809 -1.129 1.00 92.69 86 GLU A C 1
ATOM 677 O O . GLU A 1 86 ? -12.478 3.641 -1.288 1.00 92.69 86 GLU A O 1
ATOM 682 N N . VAL A 1 87 ? -10.353 2.956 -1.608 1.00 90.12 87 VAL A N 1
ATOM 683 C CA . VAL A 1 87 ?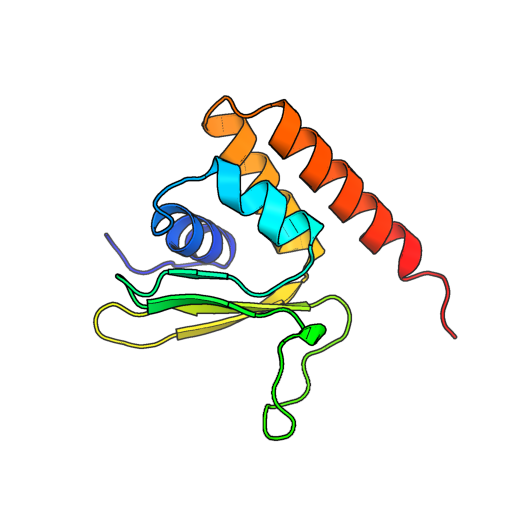 -10.720 1.732 -2.335 1.00 90.12 87 VAL A CA 1
ATOM 684 C C . VAL A 1 87 ? -11.572 0.820 -1.452 1.00 90.12 87 VAL A C 1
ATOM 686 O O . VAL A 1 87 ? -12.630 0.361 -1.890 1.00 90.12 87 VAL A O 1
ATOM 689 N N . PHE A 1 88 ? -11.184 0.608 -0.194 1.00 91.31 88 PHE A N 1
ATOM 690 C CA . PHE A 1 88 ? -11.961 -0.190 0.756 1.00 91.31 88 PHE A CA 1
ATOM 691 C C . PHE A 1 88 ? -13.356 0.383 1.008 1.00 91.31 88 PHE A C 1
ATOM 693 O O . PHE A 1 88 ? -14.337 -0.360 0.929 1.00 91.31 88 PHE A O 1
ATOM 700 N N . ARG A 1 89 ? -13.484 1.704 1.197 1.00 92.94 89 ARG A N 1
ATOM 701 C CA . ARG A 1 89 ? -14.796 2.366 1.326 1.00 92.94 89 ARG A CA 1
ATOM 702 C C . ARG A 1 89 ? -15.686 2.127 0.109 1.00 92.94 89 ARG A C 1
ATOM 704 O O . ARG A 1 89 ? -16.849 1.762 0.270 1.00 92.94 89 ARG A O 1
ATOM 711 N N . ARG A 1 90 ? -15.150 2.288 -1.106 1.00 91.62 90 ARG A N 1
ATOM 712 C CA . ARG A 1 90 ? -15.909 2.086 -2.357 1.00 91.62 90 ARG A CA 1
ATOM 713 C C . ARG A 1 90 ? -16.376 0.636 -2.544 1.00 91.62 90 ARG A C 1
ATOM 715 O O . ARG A 1 90 ? -17.379 0.418 -3.214 1.00 91.62 90 ARG A O 1
ATOM 722 N N . ASN A 1 91 ? -15.693 -0.330 -1.926 1.00 87.00 91 ASN A N 1
ATOM 723 C CA . ASN A 1 91 ? -16.020 -1.759 -1.987 1.00 87.00 91 ASN A CA 1
ATOM 724 C C . ASN A 1 91 ? -16.792 -2.275 -0.754 1.00 87.00 91 ASN A C 1
ATOM 726 O O . ASN A 1 91 ? -16.976 -3.481 -0.607 1.00 87.00 91 ASN A O 1
ATOM 730 N N . GLY A 1 92 ? -17.254 -1.391 0.139 1.00 91.69 92 GLY A N 1
ATOM 731 C CA . GLY A 1 92 ? -18.032 -1.773 1.326 1.00 91.69 92 GLY A CA 1
ATOM 732 C C . GLY A 1 92 ? -17.213 -2.376 2.476 1.00 91.69 92 GLY A C 1
ATOM 733 O O . GLY A 1 92 ? -17.791 -2.899 3.426 1.00 91.69 92 GLY A O 1
ATOM 734 N N . LEU A 1 93 ? -15.880 -2.283 2.430 1.00 91.06 93 LEU A N 1
ATOM 735 C CA . LEU A 1 93 ? -14.955 -2.775 3.459 1.00 91.06 93 LEU A CA 1
ATOM 736 C C . LEU A 1 93 ? -14.661 -1.676 4.494 1.00 91.06 93 LEU A C 1
ATOM 738 O O . LEU A 1 93 ? -13.534 -1.207 4.636 1.00 91.06 93 LEU A O 1
ATOM 742 N N . GLN A 1 94 ? -15.700 -1.230 5.203 1.00 93.06 94 GLN A N 1
ATOM 743 C CA . GLN A 1 94 ? -15.630 -0.053 6.077 1.00 93.06 94 GLN A CA 1
ATOM 744 C C . GLN A 1 94 ? -14.601 -0.201 7.214 1.00 93.06 94 GLN A C 1
ATOM 746 O O . GLN A 1 94 ? -13.826 0.722 7.447 1.00 93.06 94 GLN A O 1
ATOM 751 N N . SER A 1 95 ? -14.545 -1.365 7.873 1.00 92.06 95 SER A N 1
ATOM 752 C CA . SER A 1 95 ? -13.593 -1.618 8.967 1.00 92.06 95 SER A CA 1
ATOM 753 C C . SER A 1 95 ? -12.137 -1.542 8.499 1.00 92.06 95 SER A C 1
ATOM 755 O O . SER A 1 95 ? -11.339 -0.835 9.104 1.00 92.06 95 SER A O 1
ATOM 757 N N . ALA A 1 96 ? -11.814 -2.171 7.365 1.00 90.50 96 ALA A N 1
ATOM 758 C CA . ALA A 1 96 ? -10.474 -2.109 6.783 1.00 90.50 96 ALA A CA 1
ATOM 759 C C . ALA A 1 96 ? -10.086 -0.671 6.399 1.00 90.50 96 ALA A C 1
ATOM 761 O O . ALA A 1 96 ? -8.951 -0.247 6.595 1.00 90.50 96 ALA A O 1
ATOM 762 N N . ALA A 1 97 ? -11.033 0.118 5.882 1.00 92.94 97 ALA A N 1
ATOM 763 C CA . ALA A 1 97 ? -10.771 1.519 5.567 1.00 92.94 97 ALA A CA 1
ATOM 764 C C . ALA A 1 97 ? -10.428 2.356 6.808 1.00 92.94 97 ALA A C 1
ATOM 766 O O . ALA A 1 97 ? -9.544 3.209 6.747 1.00 92.94 97 ALA A O 1
ATOM 767 N N . GLU A 1 98 ? -11.125 2.133 7.922 1.00 93.81 98 GLU A N 1
ATOM 768 C CA . GLU A 1 98 ? -10.875 2.835 9.185 1.00 93.81 98 GLU A CA 1
ATOM 769 C C . GLU A 1 98 ? -9.499 2.491 9.759 1.00 93.81 98 GLU A C 1
ATOM 771 O O . GLU A 1 98 ? -8.782 3.387 10.207 1.00 93.81 98 GLU A O 1
ATOM 776 N N . GLU A 1 99 ? -9.093 1.226 9.662 1.00 92.75 99 GLU A N 1
ATOM 777 C CA . GLU A 1 99 ? -7.758 0.771 10.056 1.00 92.75 99 GLU A CA 1
ATOM 778 C C . GLU A 1 99 ? -6.654 1.463 9.244 1.00 92.75 99 GLU A C 1
ATOM 780 O O . GLU A 1 99 ? -5.677 1.939 9.823 1.00 92.75 99 GLU A O 1
ATOM 785 N N . MET A 1 100 ? -6.823 1.591 7.921 1.00 93.81 100 MET A N 1
ATOM 786 C CA . MET A 1 100 ? -5.855 2.285 7.058 1.00 93.81 100 MET A CA 1
ATOM 787 C C . MET A 1 100 ? -5.756 3.783 7.374 1.00 93.81 100 MET A C 1
ATOM 789 O O . MET A 1 100 ? -4.657 4.335 7.411 1.00 93.81 100 MET A O 1
ATOM 793 N N . ILE A 1 101 ? -6.886 4.442 7.655 1.00 93.38 101 ILE A N 1
ATOM 794 C CA . ILE A 1 101 ? -6.914 5.862 8.047 1.00 93.38 101 ILE A CA 1
ATOM 795 C C . ILE A 1 101 ? -6.184 6.072 9.375 1.00 93.38 101 ILE A C 1
ATOM 797 O O . ILE A 1 101 ? -5.414 7.021 9.522 1.00 93.38 101 ILE A O 1
ATOM 801 N N . GLU A 1 102 ? -6.434 5.207 10.355 1.00 93.44 102 GLU A N 1
ATOM 802 C CA . GLU A 1 102 ? -5.781 5.283 11.659 1.00 93.44 102 GLU A CA 1
ATOM 803 C C . GLU A 1 102 ? -4.270 5.046 11.538 1.00 93.44 102 GLU A C 1
ATOM 805 O O . GLU A 1 102 ? -3.480 5.784 12.130 1.00 93.44 102 GLU A O 1
ATOM 810 N N . LEU A 1 103 ? -3.853 4.075 10.722 1.00 91.56 103 LEU A N 1
ATOM 811 C CA . LEU A 1 103 ? -2.440 3.819 10.451 1.00 91.56 103 LEU A CA 1
ATOM 812 C C . LEU A 1 103 ? -1.766 5.022 9.771 1.00 91.56 103 LEU A C 1
ATOM 814 O O . LEU A 1 103 ? -0.730 5.486 10.248 1.00 91.56 103 LEU A O 1
ATOM 818 N N . SER A 1 104 ? -2.391 5.581 8.730 1.00 92.94 104 SER A N 1
ATOM 819 C CA . SE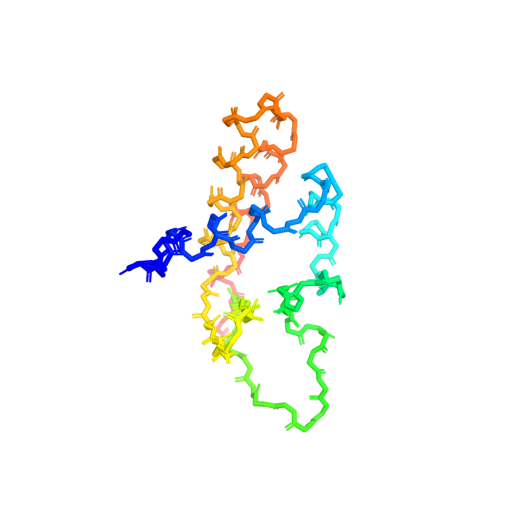R A 1 104 ? -1.912 6.777 8.019 1.00 92.94 104 SER A CA 1
ATOM 820 C C . SER A 1 104 ? -1.700 7.957 8.978 1.00 92.94 104 SER A C 1
ATOM 822 O O . SER A 1 104 ? -0.637 8.583 8.990 1.00 92.94 104 SER A O 1
ATOM 824 N N . ARG A 1 105 ? -2.656 8.205 9.886 1.00 92.75 105 ARG A N 1
ATOM 825 C CA . ARG A 1 105 ? -2.541 9.260 10.910 1.00 92.75 105 ARG A CA 1
ATOM 826 C C . ARG A 1 105 ? -1.390 9.032 11.880 1.00 92.75 105 ARG A C 1
ATOM 828 O O . ARG A 1 105 ? -0.705 9.992 12.232 1.00 92.75 105 ARG A O 1
ATOM 835 N N . ARG A 1 106 ? -1.177 7.794 12.334 1.00 90.69 106 ARG A N 1
ATOM 836 C CA . ARG A 1 106 ? -0.075 7.468 13.255 1.00 90.69 106 ARG A CA 1
ATOM 837 C C . ARG A 1 106 ? 1.277 7.738 12.615 1.00 90.69 106 ARG A C 1
ATOM 839 O O . ARG A 1 106 ? 2.134 8.323 13.268 1.00 90.69 106 ARG A O 1
ATOM 846 N N . LEU A 1 107 ? 1.435 7.368 11.346 1.00 87.62 107 LEU A N 1
ATOM 847 C CA . LEU A 1 107 ? 2.657 7.632 10.589 1.00 87.62 107 LEU A CA 1
ATOM 848 C C . LEU A 1 107 ? 2.880 9.135 10.407 1.00 87.62 107 LEU A C 1
ATOM 850 O O . LEU A 1 107 ? 3.957 9.626 10.724 1.00 87.62 107 LEU A O 1
ATOM 854 N N . ALA A 1 108 ? 1.840 9.880 10.023 1.00 86.69 108 ALA A N 1
ATOM 855 C CA . ALA A 1 108 ? 1.919 11.336 9.901 1.00 86.69 108 ALA A CA 1
ATOM 856 C C . ALA A 1 108 ? 2.258 12.040 11.232 1.00 86.69 108 ALA A C 1
ATOM 858 O O . ALA A 1 108 ? 2.924 13.068 11.225 1.00 86.69 108 ALA A O 1
ATOM 859 N N . SER A 1 109 ? 1.826 11.485 12.371 1.00 81.62 109 SER A N 1
ATOM 860 C CA . SER A 1 109 ? 2.096 12.045 13.707 1.00 81.62 109 SER A CA 1
ATOM 861 C C . SER A 1 109 ? 3.464 11.638 14.274 1.00 81.62 109 SER A C 1
ATOM 863 O O . SER A 1 109 ? 3.965 12.283 15.191 1.00 81.62 109 SER A O 1
ATOM 865 N N . GLY A 1 110 ? 4.054 10.545 13.776 1.00 66.94 110 GLY A N 1
ATOM 866 C CA . GLY A 1 110 ? 5.352 10.024 14.216 1.00 66.94 110 GLY A CA 1
ATOM 867 C C . GLY A 1 110 ? 6.553 10.696 13.546 1.00 66.94 110 GLY A C 1
ATOM 868 O O . GLY A 1 110 ? 7.648 10.669 14.101 1.00 66.94 110 GLY A O 1
ATOM 869 N N . SER A 1 111 ? 6.353 11.343 12.395 1.00 57.22 111 SER A N 1
ATOM 870 C CA . SER A 1 111 ? 7.411 12.045 11.651 1.00 57.22 111 SER A CA 1
ATOM 871 C C . SER A 1 111 ? 7.856 13.381 12.274 1.00 57.22 111 SER A C 1
ATOM 873 O O . SER A 1 111 ? 8.869 13.928 11.851 1.00 57.22 111 SER A O 1
ATOM 875 N N . ASP A 1 112 ? 7.170 13.882 13.309 1.00 52.50 112 ASP A N 1
ATOM 876 C CA . ASP A 1 112 ? 7.522 15.125 14.026 1.00 52.50 112 ASP A CA 1
ATOM 877 C C . ASP A 1 112 ? 8.571 14.924 15.151 1.00 52.50 112 ASP A C 1
ATOM 879 O O . ASP A 1 112 ? 8.867 15.850 15.909 1.00 52.50 112 ASP A O 1
ATOM 883 N N . GLY A 1 113 ? 9.134 13.716 15.301 1.00 45.16 113 GLY A N 1
ATOM 884 C CA . GLY A 1 113 ? 9.865 13.303 16.508 1.00 45.16 113 GLY A CA 1
ATOM 885 C C . GLY A 1 113 ? 11.283 12.757 16.328 1.00 45.16 113 GLY A C 1
ATOM 886 O O . GLY A 1 113 ? 11.732 12.004 17.190 1.00 45.16 113 GLY A O 1
ATOM 887 N N . SER A 1 114 ? 12.003 13.067 15.250 1.00 44.28 114 SER A N 1
ATOM 888 C CA . SER A 1 114 ? 13.418 12.675 15.121 1.00 44.28 114 SER A CA 1
ATOM 889 C C . SER A 1 114 ? 14.252 13.781 14.476 1.00 44.28 114 SER A C 1
ATOM 891 O O . SER A 1 114 ? 14.327 13.901 13.257 1.00 44.28 114 SER A O 1
ATOM 893 N N . ALA A 1 115 ? 14.867 14.590 15.341 1.00 38.53 115 ALA A N 1
ATOM 894 C CA . ALA A 1 115 ? 15.994 15.474 15.059 1.00 38.53 115 ALA A CA 1
ATOM 895 C C . ALA A 1 115 ? 17.064 15.261 16.137 1.00 38.53 115 ALA A C 1
ATOM 897 O O . ALA A 1 115 ? 16.670 15.038 17.308 1.00 38.53 115 ALA A O 1
#

Radius of gyration: 13.97 Å; chains: 1; bounding box: 40×30×38 Å

pLDDT: mean 81.54, std 11.61, range [38.53, 94.12]

Foldseek 3Di:
DDPDPDPLSLLVVLCVVDPDLVVVLVCLVVQAKDAPPVFGWIKHGQVRDDPPDDRADPQWIKTWGDDPDIDIDIDGSLVSLQSSLVVCVVVVNNVSSVSSNVVSVVSVVPVVPDD

Secondary structure (DSSP, 8-state):
-PPP-SHHHHHHHHHHT-S-HHHHHHHHHHT--EEETTTTEEEE-GGG--TTSPPPPTTEEEEEE-SSS-EEEEEEHHHHHHHHHHHHHHTT-HHHHHHHHHHHHHHHHHTTS--

Sequence (115 aa):
MPPPQNMRELVEYVIGAWSRLSELAEFAQARHGYENSDVGYGAIYPADLQPDDEPMPEGSIILYGGFGEYFEFCISETSYLDILAEVFRRNGLQSAAEEMIELSRRLASGSDGSA